Protein AF-X6NBM0-F1 (afdb_monomer_lite)

Organism: Reticulomyxa filosa (NCBI:txid46433)

Structure (mmCIF, N/CA/C/O backbone):
data_AF-X6NBM0-F1
#
_entry.id   AF-X6NBM0-F1
#
loop_
_atom_site.group_PDB
_atom_site.id
_atom_site.type_symbol
_atom_site.label_atom_id
_atom_site.label_alt_id
_atom_site.label_comp_id
_atom_site.label_asym_id
_atom_site.label_entity_id
_atom_site.label_seq_id
_atom_site.pdbx_PDB_ins_code
_atom_site.Cartn_x
_atom_site.Cartn_y
_atom_site.Cartn_z
_atom_site.occupancy
_atom_site.B_iso_or_equiv
_atom_site.auth_seq_id
_atom_site.auth_comp_id
_atom_site.auth_asym_id
_atom_site.auth_atom_id
_atom_site.pdbx_PDB_model_num
ATOM 1 N N . LYS A 1 1 ? -21.286 -36.339 4.564 1.00 45.31 1 LYS A N 1
ATOM 2 C CA . LYS A 1 1 ? -20.998 -34.880 4.618 1.00 45.31 1 LYS A CA 1
ATOM 3 C C . LYS A 1 1 ? -19.696 -34.603 3.858 1.00 45.31 1 LYS A C 1
ATOM 5 O O . LYS A 1 1 ? -18.630 -34.887 4.387 1.00 45.31 1 LYS A O 1
ATOM 10 N N . LYS A 1 2 ? -19.763 -34.155 2.595 1.00 36.75 2 LYS A N 1
ATOM 11 C CA . LYS A 1 2 ? -18.568 -33.847 1.784 1.00 36.75 2 LYS A CA 1
ATOM 12 C C . LYS A 1 2 ? -17.978 -32.512 2.259 1.00 36.75 2 LYS A C 1
ATOM 14 O O . LYS A 1 2 ? -18.639 -31.484 2.145 1.00 36.75 2 LYS A O 1
ATOM 19 N N . LYS A 1 3 ? -16.764 -32.530 2.820 1.00 41.12 3 LYS A N 1
ATOM 20 C CA . LYS A 1 3 ? -15.994 -31.312 3.112 1.00 41.12 3 LYS A CA 1
ATOM 21 C C . LYS A 1 3 ? -15.665 -30.640 1.774 1.00 41.12 3 LYS A C 1
ATOM 23 O O . LYS A 1 3 ? -14.939 -31.217 0.968 1.00 41.12 3 LYS A O 1
ATOM 28 N N . LYS A 1 4 ? -16.224 -29.451 1.521 1.00 40.88 4 LYS A N 1
ATOM 29 C CA . LYS A 1 4 ? -15.790 -28.569 0.428 1.00 40.88 4 LYS A CA 1
ATOM 30 C C . LYS A 1 4 ? -14.305 -28.275 0.666 1.00 40.88 4 LYS A C 1
ATOM 32 O O . LYS A 1 4 ? -13.969 -27.616 1.647 1.00 40.88 4 LYS A O 1
ATOM 37 N N . LYS A 1 5 ? -13.419 -28.803 -0.185 1.00 38.09 5 LYS A N 1
ATOM 38 C CA . LYS A 1 5 ? -12.029 -28.344 -0.250 1.00 38.09 5 LYS A CA 1
ATOM 39 C C . LYS A 1 5 ? -12.078 -26.883 -0.683 1.00 38.09 5 LYS A C 1
ATOM 41 O O . LYS A 1 5 ? -12.459 -26.591 -1.813 1.00 38.09 5 LYS A O 1
ATOM 46 N N . ILE A 1 6 ? -11.747 -25.976 0.226 1.00 40.72 6 ILE A N 1
ATOM 47 C CA . ILE A 1 6 ? -11.485 -24.581 -0.112 1.00 40.72 6 ILE A CA 1
ATOM 48 C C . ILE A 1 6 ? -10.091 -24.580 -0.746 1.00 40.72 6 ILE A C 1
ATOM 50 O O . ILE A 1 6 ? -9.097 -24.336 -0.074 1.00 40.72 6 ILE A O 1
ATOM 54 N N . ASN A 1 7 ? -10.006 -24.937 -2.029 1.00 39.53 7 ASN A N 1
ATOM 55 C CA . ASN A 1 7 ? -8.826 -24.645 -2.837 1.00 39.53 7 ASN A CA 1
ATOM 56 C C . ASN A 1 7 ? -8.853 -23.144 -3.142 1.00 39.53 7 ASN A C 1
ATOM 58 O O . ASN A 1 7 ? -9.226 -22.731 -4.233 1.00 39.53 7 ASN A O 1
ATOM 62 N N . ALA A 1 8 ? -8.518 -22.321 -2.155 1.00 42.38 8 ALA A N 1
ATOM 63 C CA . ALA A 1 8 ? -8.087 -20.965 -2.426 1.00 42.38 8 ALA A CA 1
ATOM 64 C C . ALA A 1 8 ? -6.562 -21.022 -2.514 1.00 42.38 8 ALA A C 1
ATOM 66 O O . ALA A 1 8 ? -5.877 -20.839 -1.509 1.00 42.38 8 ALA A O 1
ATOM 67 N N . CYS A 1 9 ? -6.028 -21.296 -3.709 1.00 38.09 9 CYS A N 1
ATOM 68 C CA . CYS A 1 9 ? -4.764 -20.667 -4.081 1.00 38.09 9 CYS A CA 1
ATOM 69 C C . CYS A 1 9 ? -5.052 -19.171 -3.985 1.00 38.09 9 CYS A C 1
ATOM 71 O O . CYS A 1 9 ? -5.661 -18.600 -4.884 1.00 38.09 9 CYS A O 1
ATOM 73 N N . ARG A 1 10 ? -4.780 -18.570 -2.824 1.00 55.09 10 ARG A N 1
ATOM 74 C CA . ARG A 1 10 ? -4.814 -17.120 -2.706 1.00 55.09 10 ARG A CA 1
ATOM 75 C C . ARG A 1 10 ? -3.681 -16.648 -3.597 1.00 55.09 10 ARG A C 1
ATOM 77 O O . ARG A 1 10 ? -2.526 -16.897 -3.268 1.00 55.09 10 ARG A O 1
ATOM 84 N N . GLU A 1 11 ? -4.035 -16.074 -4.739 1.00 67.12 11 GLU A N 1
ATOM 85 C CA . GLU A 1 11 ? -3.102 -15.277 -5.524 1.00 67.12 11 GLU A CA 1
ATOM 86 C C . GLU A 1 11 ? -2.418 -14.302 -4.566 1.00 67.12 11 GLU A C 1
ATOM 88 O O . GLU A 1 11 ? -3.067 -13.751 -3.664 1.00 67.12 11 GLU A O 1
ATOM 93 N N . ASP A 1 12 ? -1.097 -14.174 -4.691 1.00 77.19 12 ASP A N 1
ATOM 94 C CA . ASP A 1 12 ? -0.357 -13.236 -3.861 1.00 77.19 12 ASP A CA 1
ATOM 95 C C . ASP A 1 12 ? -0.950 -11.842 -4.098 1.00 77.19 12 ASP A C 1
ATOM 97 O O . ASP A 1 12 ? -1.120 -11.445 -5.248 1.00 77.19 12 ASP A O 1
ATOM 101 N N . PRO A 1 13 ? -1.344 -11.112 -3.046 1.00 85.69 13 PRO A N 1
ATOM 102 C CA . PRO A 1 13 ? -1.989 -9.823 -3.224 1.00 85.69 13 PRO A CA 1
ATOM 103 C C . PRO A 1 13 ? -0.987 -8.801 -3.776 1.00 85.69 13 PRO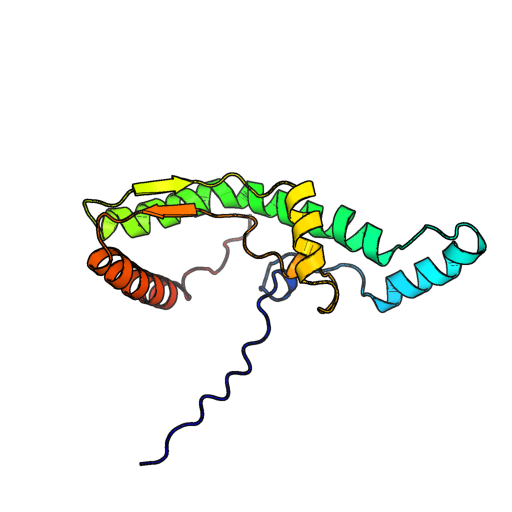 A C 1
ATOM 105 O O . PRO A 1 13 ? 0.111 -8.640 -3.238 1.00 85.69 13 PRO A O 1
ATOM 108 N N . ARG A 1 14 ? -1.389 -8.103 -4.843 1.00 91.06 14 ARG A N 1
ATOM 109 C CA . ARG A 1 14 ? -0.583 -7.105 -5.557 1.00 91.06 14 ARG A CA 1
ATOM 110 C C . ARG A 1 14 ? -1.418 -5.873 -5.887 1.00 91.06 14 ARG A C 1
ATOM 112 O O . ARG A 1 14 ? -2.637 -5.967 -5.999 1.00 91.06 14 ARG A O 1
ATOM 119 N N . GLN A 1 15 ? -0.773 -4.721 -6.028 1.00 89.19 15 GLN A N 1
ATOM 120 C CA . GLN A 1 15 ? -1.458 -3.462 -6.334 1.00 89.19 15 GLN A CA 1
ATOM 121 C C . GLN A 1 15 ? -1.916 -3.354 -7.797 1.00 89.19 15 GLN A C 1
ATOM 123 O O . GLN A 1 15 ? -2.963 -2.774 -8.071 1.00 89.19 15 GLN A O 1
ATOM 128 N N . ASP A 1 16 ? -1.150 -3.922 -8.727 1.00 91.12 16 ASP A N 1
ATOM 129 C CA . ASP A 1 16 ? -1.372 -3.871 -10.178 1.00 91.12 16 ASP A CA 1
ATOM 130 C C . ASP A 1 16 ? -2.506 -4.771 -10.679 1.00 91.12 16 ASP A C 1
ATOM 132 O O . ASP A 1 16 ? -2.976 -4.603 -11.804 1.00 91.12 16 ASP A O 1
ATOM 136 N N . THR A 1 17 ? -2.990 -5.689 -9.842 1.00 89.31 17 THR A N 1
ATOM 137 C CA . THR A 1 17 ? -4.147 -6.541 -10.151 1.00 89.31 17 THR A CA 1
ATOM 138 C C . THR A 1 17 ? -5.478 -5.921 -9.719 1.00 89.31 17 THR A C 1
ATOM 140 O O . THR A 1 17 ? -6.543 -6.450 -10.043 1.00 89.31 17 THR A O 1
ATOM 143 N N . ILE A 1 18 ? -5.449 -4.790 -9.004 1.00 84.56 18 ILE A N 1
ATOM 144 C CA . ILE A 1 18 ? -6.653 -4.092 -8.549 1.00 84.56 18 ILE A CA 1
ATOM 145 C C . ILE A 1 18 ? -7.246 -3.294 -9.724 1.00 84.56 18 ILE A C 1
ATOM 147 O O . ILE A 1 18 ? -6.524 -2.515 -10.350 1.00 84.56 18 ILE A O 1
ATOM 151 N N . PRO A 1 19 ? -8.554 -3.423 -10.030 1.00 81.75 19 PRO A N 1
ATOM 152 C CA . PRO A 1 19 ? -9.208 -2.582 -11.031 1.00 81.75 19 PRO A CA 1
ATOM 153 C C . PRO A 1 19 ? -9.051 -1.089 -10.706 1.00 81.75 19 PRO A C 1
ATOM 155 O O . PRO A 1 19 ? -9.381 -0.660 -9.603 1.00 81.75 19 PRO A O 1
ATOM 158 N N . GLY A 1 20 ? -8.536 -0.304 -11.658 1.00 76.69 20 GLY A N 1
ATOM 159 C CA . GLY A 1 20 ? -8.212 1.115 -11.445 1.00 76.69 20 GLY A CA 1
ATOM 160 C C . GLY A 1 20 ? -6.949 1.364 -10.605 1.00 76.69 20 GLY A C 1
ATOM 161 O O . GLY A 1 20 ? -6.658 2.508 -10.269 1.00 76.69 20 GLY A O 1
ATOM 162 N N . GLY A 1 21 ? -6.209 0.308 -10.255 1.00 82.44 21 GLY A N 1
ATOM 163 C CA . GLY A 1 21 ? -4.901 0.386 -9.615 1.00 82.44 21 GLY A CA 1
ATOM 164 C C . GLY A 1 21 ? -3.784 0.741 -10.598 1.00 82.44 21 GLY A C 1
ATOM 165 O O . GLY A 1 21 ? -3.988 0.859 -11.806 1.00 82.44 21 GLY A O 1
ATOM 166 N N . ILE A 1 22 ? -2.573 0.907 -10.068 1.00 89.88 22 ILE A N 1
ATOM 167 C CA . ILE A 1 22 ? -1.402 1.278 -10.868 1.00 89.88 22 ILE A CA 1
ATOM 168 C C . ILE A 1 22 ? -0.910 0.061 -11.627 1.00 89.88 22 ILE A C 1
ATOM 170 O O . ILE A 1 22 ? -0.440 -0.910 -11.031 1.00 89.88 22 ILE A O 1
ATOM 174 N N . GLN A 1 23 ? -0.977 0.146 -12.948 1.00 92.31 23 GLN A N 1
ATOM 175 C CA . GLN A 1 23 ? -0.529 -0.907 -13.844 1.00 92.31 23 GLN A CA 1
ATOM 176 C C . GLN A 1 23 ? 0.849 -0.583 -14.408 1.00 92.31 23 GLN A C 1
ATOM 178 O O . GLN A 1 23 ? 1.161 0.565 -14.727 1.00 92.31 23 GLN A O 1
ATOM 183 N N . SER A 1 24 ? 1.675 -1.619 -14.548 1.00 93.06 24 SER A N 1
ATOM 184 C CA . SER A 1 24 ? 2.955 -1.485 -15.233 1.00 93.06 24 SER A CA 1
ATOM 185 C C . SER A 1 24 ? 2.727 -1.165 -16.708 1.00 93.06 24 SER A C 1
ATOM 187 O O . SER A 1 24 ? 1.985 -1.861 -17.396 1.00 93.06 24 SER A O 1
ATOM 189 N N . THR A 1 25 ? 3.400 -0.131 -17.202 1.00 93.94 25 THR A N 1
ATOM 190 C CA . THR A 1 25 ? 3.395 0.254 -18.621 1.00 93.94 25 THR A CA 1
ATOM 191 C C . THR A 1 25 ? 4.235 -0.693 -19.471 1.00 93.94 25 THR A C 1
ATOM 193 O O . THR A 1 25 ? 3.935 -0.884 -20.644 1.00 93.94 25 THR A O 1
ATOM 196 N N . PHE A 1 26 ? 5.282 -1.283 -18.888 1.00 94.94 26 PHE A N 1
ATOM 197 C CA . PHE A 1 26 ? 6.175 -2.210 -19.579 1.00 94.94 26 PHE A CA 1
ATOM 198 C C . PHE A 1 26 ? 6.143 -3.582 -18.919 1.00 94.94 26 PHE A C 1
ATOM 200 O O . PHE A 1 26 ? 6.055 -3.709 -17.695 1.00 94.94 26 PHE A O 1
ATOM 207 N N . SER A 1 27 ? 6.261 -4.622 -19.732 1.00 95.06 27 SER A N 1
ATOM 208 C CA . SER A 1 27 ? 6.528 -5.969 -19.245 1.00 95.06 27 SER A CA 1
ATOM 209 C C . SER A 1 27 ? 8.004 -6.137 -18.876 1.00 95.06 27 SER A C 1
ATOM 211 O O . SER A 1 27 ? 8.890 -5.489 -19.441 1.00 95.06 27 SER A O 1
ATOM 213 N N . TYR A 1 28 ? 8.288 -7.094 -17.988 1.00 94.62 28 TYR A N 1
ATOM 214 C CA . TYR A 1 28 ? 9.662 -7.493 -17.668 1.00 94.62 28 TYR A CA 1
ATOM 215 C C . TYR A 1 28 ? 10.463 -7.827 -18.937 1.00 94.62 28 TYR A C 1
ATOM 217 O O . TYR A 1 28 ? 11.573 -7.347 -19.123 1.00 94.62 28 TYR A O 1
ATOM 225 N N . LYS A 1 29 ? 9.858 -8.576 -19.871 1.00 95.94 29 LYS A N 1
ATOM 226 C CA . LYS A 1 29 ? 10.502 -9.005 -21.121 1.00 95.94 29 LYS A CA 1
ATOM 227 C C . LYS A 1 29 ? 10.922 -7.834 -22.014 1.00 95.94 29 LYS A C 1
ATOM 229 O O . LYS A 1 29 ? 11.924 -7.947 -22.717 1.00 95.94 29 LYS A O 1
ATOM 234 N N . GLU A 1 30 ? 10.156 -6.747 -22.046 1.00 95.44 30 GLU A N 1
ATOM 235 C CA . GLU A 1 30 ? 10.510 -5.551 -22.821 1.00 95.44 30 GLU A CA 1
ATOM 236 C C . GLU A 1 30 ? 11.700 -4.825 -22.199 1.00 95.44 30 GLU A C 1
ATOM 238 O O . GLU A 1 30 ? 12.654 -4.500 -22.904 1.00 95.44 30 GLU A O 1
ATOM 243 N N . LEU A 1 31 ? 11.684 -4.654 -20.877 1.00 94.94 31 LEU A N 1
ATOM 244 C CA . LEU A 1 31 ? 12.769 -4.005 -20.150 1.00 94.94 31 LEU A CA 1
ATOM 245 C C . LEU A 1 31 ? 14.056 -4.839 -20.181 1.00 94.94 31 LEU A C 1
ATOM 247 O O . LEU A 1 31 ? 15.120 -4.278 -20.415 1.00 94.94 31 LEU A O 1
ATOM 251 N N . SER A 1 32 ? 13.979 -6.169 -20.075 1.00 93.38 32 SER A N 1
ATOM 252 C CA . SER A 1 32 ? 15.158 -7.041 -20.177 1.00 93.38 32 SER A CA 1
ATOM 253 C C . SER A 1 32 ? 15.831 -7.004 -21.541 1.00 93.38 32 SER A C 1
ATOM 255 O O . SER A 1 32 ? 17.054 -7.101 -21.626 1.00 93.38 32 SER A O 1
ATOM 257 N N . LYS A 1 33 ? 15.066 -6.820 -22.625 1.00 93.06 33 LYS A N 1
ATOM 258 C CA . LYS A 1 33 ? 15.663 -6.574 -23.947 1.00 93.06 33 LYS A CA 1
ATOM 259 C C . LYS A 1 33 ? 16.439 -5.261 -23.958 1.00 93.06 33 LYS A C 1
ATOM 261 O O . LYS A 1 33 ? 17.526 -5.216 -24.520 1.00 93.06 33 LYS A O 1
ATOM 266 N N . LEU A 1 34 ? 15.892 -4.216 -23.339 1.00 90.69 34 LEU A N 1
ATOM 267 C CA . LEU A 1 34 ? 16.536 -2.907 -23.246 1.00 90.69 34 LEU A CA 1
ATOM 268 C C . LEU A 1 34 ? 17.830 -3.004 -22.427 1.00 90.69 34 LEU A C 1
ATOM 270 O O . LEU A 1 34 ? 18.878 -2.583 -22.902 1.00 90.69 34 LEU A O 1
ATOM 274 N N . THR A 1 35 ? 17.785 -3.669 -21.271 1.00 91.31 35 THR A N 1
ATOM 275 C CA . THR A 1 35 ? 18.965 -3.985 -20.458 1.00 91.31 35 THR A CA 1
ATOM 276 C C . THR A 1 35 ? 20.035 -4.713 -21.269 1.00 91.31 35 THR A C 1
ATOM 278 O O . THR A 1 35 ? 21.175 -4.266 -21.294 1.00 91.31 35 THR A O 1
ATOM 281 N N . ALA A 1 36 ? 19.681 -5.779 -21.995 1.00 89.25 36 ALA A N 1
ATOM 282 C CA . ALA A 1 36 ? 20.640 -6.536 -22.803 1.00 89.25 36 ALA A CA 1
ATOM 283 C C . ALA A 1 36 ? 21.286 -5.700 -23.925 1.00 89.25 36 ALA A C 1
ATOM 285 O O . ALA A 1 36 ? 22.461 -5.886 -24.228 1.00 89.25 36 ALA A O 1
ATOM 286 N N . ILE A 1 37 ? 20.537 -4.771 -24.531 1.00 86.38 37 ILE A N 1
ATOM 287 C CA . ILE A 1 37 ? 21.065 -3.841 -25.542 1.00 86.38 37 ILE A CA 1
ATOM 288 C C . ILE A 1 37 ? 22.003 -2.814 -24.893 1.00 86.38 37 ILE A C 1
ATOM 290 O O . ILE A 1 37 ? 23.034 -2.482 -25.462 1.00 86.38 37 ILE A O 1
ATOM 294 N N . SER A 1 38 ? 21.669 -2.311 -23.704 1.00 81.88 38 SER A N 1
ATOM 295 C CA . SER A 1 38 ? 22.459 -1.296 -22.995 1.00 81.88 38 SER A CA 1
ATOM 296 C C . SER A 1 38 ? 23.713 -1.854 -22.314 1.00 81.88 38 SER A C 1
ATOM 298 O O . SER A 1 38 ? 24.710 -1.145 -22.199 1.00 81.88 38 SER A O 1
ATOM 300 N N . GLN A 1 39 ? 23.706 -3.125 -21.908 1.00 68.06 39 GLN A N 1
ATOM 301 C CA . GLN A 1 39 ? 24.855 -3.798 -21.291 1.00 68.06 39 GLN A CA 1
ATOM 302 C C . GLN A 1 39 ? 26.056 -3.959 -22.233 1.00 68.06 39 GLN A C 1
ATOM 304 O O . GLN A 1 39 ? 27.157 -4.232 -21.769 1.00 68.06 39 GLN A O 1
ATOM 309 N N . SER A 1 40 ? 25.899 -3.731 -23.542 1.00 59.31 40 SER A N 1
ATOM 310 C CA . SER A 1 40 ? 27.054 -3.613 -24.439 1.00 59.31 40 SER A CA 1
ATOM 311 C C . SER A 1 40 ? 27.855 -2.317 -24.234 1.00 59.31 40 SER A C 1
ATOM 313 O O . SER A 1 40 ? 28.905 -2.162 -24.853 1.00 59.31 40 SER A O 1
ATOM 315 N N . LEU A 1 41 ? 27.350 -1.376 -23.426 1.00 60.72 41 LEU A N 1
ATOM 316 C CA . LEU A 1 41 ? 27.939 -0.056 -23.177 1.00 60.72 41 LEU A CA 1
ATOM 317 C C . LEU A 1 41 ? 28.219 0.194 -21.684 1.00 60.72 41 LEU A C 1
ATOM 319 O O . LEU A 1 41 ? 29.279 0.728 -21.380 1.00 60.72 41 LEU A O 1
ATOM 323 N N . ASP A 1 42 ? 27.338 -0.246 -20.772 1.00 61.78 42 ASP A N 1
ATOM 324 C CA . ASP A 1 42 ? 27.492 -0.094 -19.313 1.00 61.78 42 ASP A CA 1
ATOM 325 C C . ASP A 1 42 ? 27.046 -1.362 -18.555 1.00 61.78 42 ASP A C 1
ATOM 327 O O . ASP A 1 42 ? 25.872 -1.738 -18.574 1.00 61.78 42 ASP A O 1
ATOM 331 N N . ASN A 1 43 ? 27.963 -2.006 -17.822 1.00 68.94 43 ASN A N 1
ATOM 332 C CA . ASN A 1 43 ? 27.700 -3.259 -17.087 1.00 68.94 43 ASN A CA 1
ATOM 333 C C . ASN A 1 43 ? 26.829 -3.097 -15.821 1.00 68.94 43 ASN A C 1
ATOM 335 O O . ASN A 1 43 ? 26.480 -4.094 -15.191 1.00 68.94 43 ASN A O 1
ATOM 339 N N . GLU A 1 44 ? 26.483 -1.870 -15.427 1.00 79.06 44 GLU A N 1
ATOM 340 C CA . GLU A 1 44 ? 25.730 -1.583 -14.193 1.00 79.06 44 GLU A CA 1
ATOM 341 C C . GLU A 1 44 ? 24.252 -1.238 -14.436 1.00 79.06 44 GLU A C 1
ATOM 343 O O . GLU A 1 44 ? 23.469 -1.124 -13.491 1.00 79.06 44 GLU A O 1
ATOM 348 N N . PHE A 1 45 ? 23.837 -1.076 -15.694 1.00 86.75 45 PHE A N 1
ATOM 349 C CA . PHE A 1 45 ? 22.469 -0.681 -16.012 1.00 86.75 45 PHE A CA 1
ATOM 350 C C . PHE A 1 45 ? 21.495 -1.872 -15.972 1.00 86.75 45 PHE A C 1
ATOM 352 O O . PHE A 1 45 ? 21.710 -2.896 -16.620 1.00 86.75 45 PHE A O 1
ATOM 359 N N . SER A 1 46 ? 20.376 -1.705 -15.255 1.00 89.88 46 SER A N 1
ATOM 360 C CA . SER A 1 46 ? 19.193 -2.577 -15.325 1.00 89.88 46 SER A CA 1
ATOM 361 C C . SER A 1 46 ? 17.938 -1.724 -15.495 1.00 89.88 46 SER A C 1
ATOM 363 O O . SER A 1 46 ? 17.510 -1.023 -14.571 1.00 89.88 46 SER A O 1
ATOM 365 N N . ALA A 1 47 ? 17.331 -1.803 -16.680 1.00 93.12 47 ALA A N 1
ATOM 366 C CA . ALA A 1 47 ? 16.080 -1.126 -16.997 1.00 93.12 47 ALA A CA 1
ATOM 367 C C . ALA A 1 47 ? 14.919 -1.638 -16.132 1.00 93.12 47 ALA A C 1
ATOM 369 O O . ALA A 1 47 ? 14.047 -0.858 -15.758 1.00 93.12 47 ALA A O 1
ATOM 370 N N . GLU A 1 48 ? 14.917 -2.928 -15.782 1.00 93.25 48 GLU A N 1
ATOM 371 C CA . GLU A 1 48 ? 13.896 -3.545 -14.933 1.00 93.25 48 GLU A CA 1
ATOM 372 C C . GLU A 1 48 ? 13.917 -2.936 -13.536 1.00 93.25 48 GLU A C 1
ATOM 374 O O . GLU A 1 48 ? 12.888 -2.466 -13.053 1.00 93.25 48 GLU A O 1
ATOM 379 N N . PHE A 1 49 ? 15.099 -2.889 -12.913 1.00 91.00 49 PHE A N 1
ATOM 380 C CA . PHE A 1 49 ? 15.271 -2.303 -11.589 1.00 91.00 49 PHE A CA 1
ATOM 381 C C . PHE A 1 49 ? 14.959 -0.806 -11.597 1.00 91.00 49 PHE A C 1
ATOM 383 O O . PHE A 1 49 ? 14.252 -0.311 -10.716 1.00 91.00 49 PHE A O 1
ATOM 390 N N . LEU A 1 50 ? 15.461 -0.084 -12.605 1.00 92.12 50 LEU A N 1
ATOM 391 C CA . LEU A 1 50 ? 15.217 1.346 -12.741 1.00 92.12 50 LEU A CA 1
ATOM 392 C C . LEU A 1 50 ? 13.716 1.631 -12.832 1.00 92.12 50 LEU A C 1
ATOM 394 O O . LEU A 1 50 ? 13.209 2.457 -12.077 1.00 92.12 50 LEU A O 1
ATOM 398 N N . TYR A 1 51 ? 13.001 0.933 -13.713 1.00 95.62 51 TYR A N 1
ATOM 399 C CA . TYR A 1 51 ? 11.571 1.143 -13.895 1.00 95.62 51 TYR A CA 1
ATOM 400 C C . TYR A 1 51 ? 10.764 0.766 -12.647 1.00 95.62 51 TYR A C 1
ATOM 402 O O . TYR A 1 51 ? 9.931 1.556 -12.200 1.00 95.62 51 TYR A O 1
ATOM 410 N N . ASP A 1 52 ? 11.024 -0.406 -12.059 1.00 94.56 52 ASP A N 1
ATOM 411 C CA . ASP A 1 52 ? 10.301 -0.908 -10.884 1.00 94.56 52 ASP A CA 1
ATOM 412 C C . ASP A 1 52 ? 10.388 0.095 -9.718 1.00 94.56 52 ASP A C 1
ATOM 414 O O . ASP A 1 52 ? 9.373 0.579 -9.216 1.00 94.56 52 ASP A O 1
ATOM 418 N N . TYR A 1 53 ? 11.604 0.515 -9.351 1.00 91.50 53 TYR A N 1
ATOM 419 C CA . TYR A 1 53 ? 11.812 1.349 -8.164 1.00 91.50 53 TYR A CA 1
ATOM 420 C C . TYR A 1 53 ? 11.724 2.858 -8.414 1.00 91.50 53 TYR A C 1
ATOM 422 O O . TYR A 1 53 ? 11.418 3.598 -7.480 1.00 91.50 53 TYR A O 1
ATOM 430 N N . ARG A 1 54 ? 11.994 3.357 -9.630 1.00 91.38 54 ARG A N 1
ATOM 431 C CA . ARG A 1 54 ? 11.925 4.805 -9.917 1.00 91.38 54 ARG A CA 1
ATOM 432 C C . ARG A 1 54 ? 10.625 5.230 -10.567 1.00 91.38 54 ARG A C 1
ATOM 434 O O . ARG A 1 54 ? 10.201 6.359 -10.331 1.00 91.38 54 ARG A O 1
ATOM 441 N N . THR A 1 55 ? 9.993 4.373 -11.360 1.00 94.25 55 THR A N 1
ATOM 442 C CA . THR A 1 55 ? 8.764 4.728 -12.072 1.00 94.25 55 THR A CA 1
ATOM 443 C C . THR A 1 55 ? 7.551 4.150 -11.366 1.00 94.25 55 THR A C 1
ATOM 445 O O . THR A 1 55 ? 6.751 4.917 -10.829 1.00 94.25 55 THR A O 1
ATOM 448 N N . TYR A 1 56 ? 7.436 2.822 -11.304 1.00 95.44 56 TYR A N 1
ATOM 449 C CA . TYR A 1 56 ? 6.253 2.169 -10.746 1.00 95.44 56 TYR A CA 1
ATOM 450 C C . TYR A 1 56 ? 6.077 2.505 -9.258 1.00 95.44 56 TYR A C 1
ATOM 452 O O . TYR A 1 56 ? 5.041 3.033 -8.850 1.00 95.44 56 TYR A O 1
ATOM 460 N N . LEU A 1 57 ? 7.114 2.295 -8.442 1.00 94.94 57 LEU A N 1
ATOM 461 C CA . LEU A 1 57 ? 7.037 2.558 -7.005 1.00 94.94 57 LEU A CA 1
ATOM 462 C C . LEU A 1 57 ? 6.776 4.041 -6.682 1.00 94.94 57 LEU A C 1
ATOM 464 O O . LEU A 1 57 ? 6.052 4.345 -5.734 1.00 94.94 57 LEU A O 1
ATOM 468 N N . SER A 1 58 ? 7.301 4.974 -7.482 1.00 95.25 58 SER A N 1
ATOM 469 C CA . SER A 1 58 ? 7.015 6.408 -7.319 1.00 95.25 58 SER A CA 1
ATOM 470 C C . SER A 1 58 ? 5.538 6.724 -7.536 1.00 95.25 58 SER A C 1
ATOM 472 O O . SER A 1 58 ? 4.951 7.467 -6.750 1.00 95.25 58 SER A O 1
ATOM 474 N N . GLN A 1 59 ? 4.914 6.128 -8.557 1.00 95.06 59 GLN A N 1
ATOM 475 C CA . GLN A 1 59 ? 3.474 6.268 -8.793 1.00 95.06 59 GLN A CA 1
ATOM 476 C C . GLN A 1 59 ? 2.664 5.673 -7.632 1.00 95.06 59 GLN A C 1
ATOM 478 O O . GLN A 1 59 ? 1.682 6.275 -7.187 1.00 95.06 59 GLN A O 1
ATOM 483 N N . ALA A 1 60 ? 3.102 4.528 -7.098 1.00 94.38 60 ALA A N 1
ATOM 484 C CA . ALA A 1 60 ? 2.469 3.869 -5.957 1.00 94.38 60 ALA A CA 1
ATOM 485 C C . ALA A 1 60 ? 2.520 4.717 -4.688 1.00 94.38 60 ALA A C 1
ATOM 487 O O . ALA A 1 60 ? 1.507 4.883 -4.006 1.00 94.38 60 ALA A O 1
ATOM 488 N N . ILE A 1 61 ? 3.667 5.326 -4.401 1.00 95.56 61 ILE A N 1
ATOM 489 C CA . ILE A 1 61 ? 3.831 6.230 -3.260 1.00 95.56 61 ILE A CA 1
ATOM 490 C C . ILE A 1 61 ? 3.004 7.506 -3.441 1.00 95.56 61 ILE A C 1
ATOM 492 O O . ILE A 1 61 ? 2.345 7.939 -2.496 1.00 95.56 61 ILE A O 1
ATOM 496 N N . LEU A 1 62 ? 2.979 8.092 -4.641 1.00 95.25 62 LEU A N 1
ATOM 497 C CA . LEU A 1 62 ? 2.162 9.275 -4.913 1.00 95.25 62 LEU A CA 1
ATOM 498 C C . LEU A 1 62 ? 0.670 8.982 -4.689 1.00 95.25 62 LEU A C 1
ATOM 500 O O . LEU A 1 62 ? -0.021 9.731 -3.999 1.00 95.25 62 LEU A O 1
ATOM 504 N N . THR A 1 63 ? 0.195 7.845 -5.194 1.00 93.81 63 THR A N 1
ATOM 505 C CA . THR A 1 63 ? -1.184 7.384 -4.979 1.00 93.81 63 THR A CA 1
ATOM 506 C C . THR A 1 63 ? -1.459 7.133 -3.498 1.00 93.81 63 THR A C 1
ATOM 508 O O . THR A 1 63 ? -2.497 7.540 -2.980 1.00 93.81 63 THR A O 1
ATOM 511 N N . ALA A 1 64 ? -0.505 6.545 -2.772 1.00 95.06 64 ALA A N 1
ATOM 512 C CA . ALA A 1 64 ? -0.608 6.373 -1.329 1.00 95.06 64 ALA A CA 1
ATOM 513 C C . ALA A 1 64 ? -0.751 7.715 -0.592 1.00 95.06 64 ALA A C 1
ATOM 515 O O . ALA A 1 64 ? -1.550 7.800 0.336 1.00 95.06 64 ALA A O 1
ATOM 516 N N . HIS A 1 65 ? -0.049 8.774 -1.011 1.00 96.44 65 HIS A N 1
ATOM 517 C CA . HIS A 1 65 ? -0.226 10.114 -0.443 1.00 96.44 65 HIS A CA 1
ATOM 518 C C . HIS A 1 65 ? -1.627 10.681 -0.685 1.00 96.44 65 HIS A C 1
ATOM 520 O O . HIS A 1 65 ? -2.219 11.210 0.257 1.00 96.44 65 HIS A O 1
ATOM 526 N N . PHE A 1 66 ? -2.178 10.521 -1.891 1.00 94.31 66 PHE A N 1
ATOM 527 C CA . PHE A 1 66 ? -3.552 10.937 -2.191 1.00 94.31 66 PHE A CA 1
ATOM 528 C C . PHE A 1 66 ? -4.589 10.187 -1.347 1.00 94.31 66 PHE A C 1
ATOM 530 O O . PHE A 1 66 ? -5.543 10.785 -0.856 1.00 94.31 66 PHE A O 1
ATOM 537 N N . LEU A 1 67 ? -4.388 8.884 -1.140 1.00 92.44 67 LEU A N 1
ATOM 538 C CA . LEU A 1 67 ? -5.328 8.034 -0.407 1.00 92.44 67 LEU A CA 1
ATOM 539 C C . LEU A 1 67 ? -5.161 8.094 1.115 1.00 92.44 67 LEU A C 1
ATOM 541 O O . LEU A 1 67 ? -6.077 7.695 1.836 1.00 92.44 67 LEU A O 1
ATOM 545 N N . ASN A 1 68 ? -4.015 8.568 1.618 1.00 95.62 68 ASN A N 1
ATOM 546 C CA . ASN A 1 68 ? -3.657 8.438 3.029 1.00 95.62 68 ASN A CA 1
ATOM 547 C C . ASN A 1 68 ? -4.723 9.044 3.945 1.00 95.62 68 ASN A C 1
ATOM 549 O O . ASN A 1 68 ? -5.229 8.347 4.814 1.00 95.62 68 ASN A O 1
ATOM 553 N N . GLN A 1 69 ? -5.109 10.306 3.737 1.00 95.69 69 GLN A N 1
ATOM 554 C CA . GLN A 1 69 ? -6.046 10.981 4.641 1.00 95.69 69 GLN A CA 1
ATOM 555 C C . GLN A 1 69 ? -7.403 10.270 4.708 1.00 95.69 69 GLN A C 1
ATOM 557 O O . GLN A 1 69 ? -7.911 10.020 5.802 1.00 95.69 69 GLN A O 1
ATOM 562 N N . THR A 1 70 ? -7.966 9.914 3.552 1.00 94.94 70 THR A N 1
ATOM 563 C CA . THR A 1 70 ? -9.244 9.195 3.466 1.00 94.94 70 THR A CA 1
ATOM 564 C C . THR A 1 70 ? -9.155 7.850 4.174 1.00 94.94 70 THR A C 1
ATOM 566 O O . THR A 1 70 ? -9.981 7.560 5.031 1.00 94.94 70 THR A O 1
ATOM 569 N N . PHE A 1 71 ? -8.094 7.080 3.919 1.00 94.56 71 PHE A N 1
ATOM 570 C CA . PHE A 1 71 ? -7.865 5.809 4.599 1.00 94.56 71 PHE A CA 1
ATOM 571 C C . PHE A 1 71 ? -7.787 5.965 6.126 1.00 94.56 71 PHE A C 1
ATOM 573 O O . PHE A 1 71 ? -8.430 5.205 6.849 1.00 94.56 71 PHE A O 1
ATOM 580 N N . GLN A 1 72 ? -7.022 6.941 6.634 1.00 96.31 72 GLN A N 1
ATOM 581 C CA . GLN A 1 72 ? -6.889 7.146 8.082 1.00 96.31 72 GLN A CA 1
ATOM 582 C C . GLN A 1 72 ? -8.235 7.512 8.721 1.00 96.31 72 GLN A C 1
ATOM 584 O O . GLN A 1 72 ? -8.572 6.997 9.790 1.00 96.31 72 GLN A O 1
ATOM 589 N N . ASN A 1 73 ? -9.016 8.368 8.055 1.00 95.50 73 ASN A N 1
ATOM 590 C CA . ASN A 1 73 ? -10.348 8.755 8.508 1.00 95.50 73 ASN A CA 1
ATOM 591 C C . ASN A 1 73 ? -11.298 7.552 8.524 1.00 95.50 73 ASN A C 1
ATOM 593 O O . ASN A 1 73 ? -11.972 7.328 9.527 1.00 95.50 73 ASN A O 1
ATOM 597 N N . ASP A 1 74 ? -11.318 6.751 7.458 1.00 94.25 74 ASP A N 1
ATOM 598 C CA . ASP A 1 74 ? -12.197 5.586 7.335 1.00 94.25 74 ASP A CA 1
ATOM 599 C C . ASP A 1 74 ? -11.894 4.532 8.403 1.00 94.25 74 ASP A C 1
ATOM 601 O O . ASP A 1 74 ? -12.808 4.043 9.070 1.00 94.25 74 ASP A O 1
ATOM 605 N N . VAL A 1 75 ? -10.611 4.225 8.625 1.00 94.69 75 VAL A N 1
ATOM 606 C CA . VAL A 1 75 ? -10.181 3.302 9.684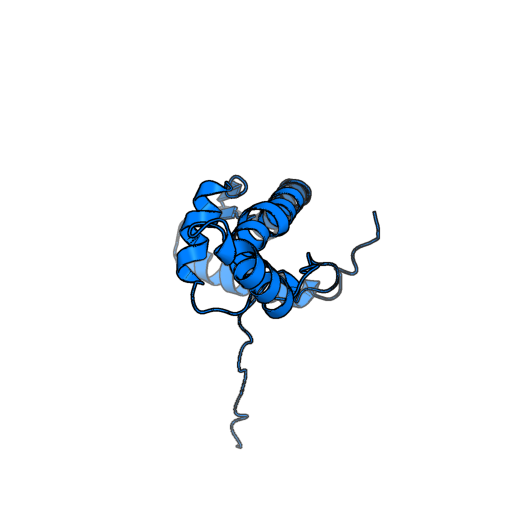 1.00 94.69 75 VAL A CA 1
ATOM 607 C C . VAL A 1 75 ? -10.588 3.839 11.054 1.00 94.69 75 VAL A C 1
ATOM 609 O O . VAL A 1 75 ? -11.217 3.122 11.833 1.00 94.69 75 VAL A O 1
ATOM 612 N N . SER A 1 76 ? -10.278 5.105 11.344 1.00 95.62 76 SER A N 1
ATOM 613 C CA . SER A 1 76 ? -10.619 5.724 12.625 1.00 95.62 76 SER A CA 1
ATOM 614 C C . SER A 1 76 ? -12.129 5.698 12.881 1.00 95.62 76 SER A C 1
ATOM 616 O O . SER A 1 76 ? -12.566 5.267 13.948 1.00 95.62 76 SER A O 1
ATOM 618 N N . ASN A 1 77 ? -12.937 6.082 11.893 1.00 94.62 77 ASN A N 1
ATOM 619 C CA . ASN A 1 77 ? -14.395 6.097 11.998 1.00 94.62 77 ASN A CA 1
ATOM 620 C C . ASN A 1 77 ? -14.966 4.687 12.198 1.00 94.62 77 ASN A C 1
ATOM 622 O O . ASN A 1 77 ? -15.851 4.483 13.034 1.00 94.62 77 ASN A O 1
ATOM 626 N N . ALA A 1 78 ? -14.445 3.694 11.470 1.00 94.19 78 ALA A N 1
ATOM 627 C CA . ALA A 1 78 ? -14.886 2.311 11.598 1.00 94.19 78 ALA A CA 1
ATOM 628 C C . ALA A 1 78 ? -14.661 1.768 13.017 1.00 94.19 78 ALA A C 1
ATOM 630 O O . ALA A 1 78 ? -15.566 1.162 13.585 1.00 94.19 78 ALA A O 1
ATOM 631 N N . PHE A 1 79 ? -13.496 2.013 13.624 1.00 96.06 79 PHE A N 1
ATOM 632 C CA . PHE A 1 79 ? -13.208 1.487 14.960 1.00 96.06 79 PHE A CA 1
ATOM 633 C C . PHE A 1 79 ? -13.837 2.311 16.090 1.00 96.06 79 PHE A C 1
ATOM 635 O O . PHE A 1 79 ? -14.396 1.715 17.006 1.00 96.06 79 PHE A O 1
ATOM 642 N N . HIS A 1 80 ? -13.839 3.646 16.026 1.00 95.50 80 HIS A N 1
ATOM 643 C CA . HIS A 1 80 ? -14.475 4.466 17.070 1.00 95.50 80 HIS A CA 1
ATOM 644 C C . HIS A 1 80 ? -16.006 4.334 17.092 1.00 95.50 80 HIS A C 1
ATOM 646 O O . HIS A 1 80 ? -16.620 4.522 18.138 1.00 95.50 80 HIS A O 1
ATOM 652 N N . SER A 1 81 ? -16.639 3.975 15.968 1.00 93.25 81 SER A N 1
ATOM 653 C CA . SER A 1 81 ? -18.084 3.695 15.944 1.00 93.25 81 SER A CA 1
ATOM 654 C C . SER A 1 81 ? -18.462 2.361 16.600 1.00 93.25 81 SER A C 1
ATOM 656 O O . SER A 1 81 ? -19.609 2.188 17.006 1.00 93.25 81 SER A O 1
ATOM 658 N N . ALA A 1 82 ? -17.515 1.425 16.723 1.00 94.31 82 ALA A N 1
ATOM 659 C CA . ALA A 1 82 ? -17.756 0.081 17.246 1.00 94.31 82 ALA A CA 1
ATOM 660 C C . ALA A 1 82 ? -17.138 -0.172 18.634 1.00 94.31 82 ALA A C 1
ATOM 662 O O . ALA A 1 82 ? -17.574 -1.087 19.333 1.00 94.31 82 ALA A O 1
ATOM 663 N N . PHE A 1 83 ? -16.143 0.619 19.048 1.00 95.25 83 PHE A N 1
ATOM 664 C CA . PHE A 1 83 ? -15.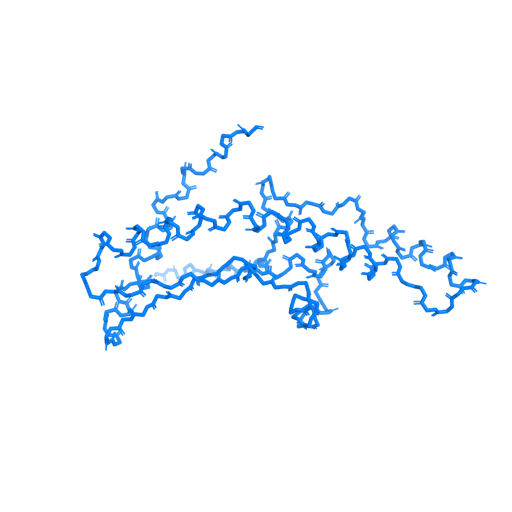381 0.420 20.283 1.00 95.25 83 PHE A CA 1
ATOM 665 C C . PHE A 1 83 ? -15.161 1.749 21.018 1.00 95.25 83 PHE A C 1
ATOM 667 O O . PHE A 1 83 ? -14.800 2.750 20.408 1.00 95.25 83 PHE A O 1
ATOM 674 N N . THR A 1 84 ? -15.334 1.757 22.343 1.00 89.62 84 THR A N 1
ATOM 675 C CA . THR A 1 84 ? -15.238 2.973 23.175 1.00 89.62 84 THR A CA 1
ATOM 676 C C . THR A 1 84 ? -13.830 3.268 23.699 1.00 89.62 84 THR A C 1
ATOM 678 O O . THR A 1 84 ? -13.472 4.430 23.849 1.00 89.62 84 THR A O 1
ATOM 681 N N . ASN A 1 85 ? -13.010 2.241 23.943 1.00 91.00 85 ASN A N 1
ATOM 682 C CA . ASN A 1 85 ? -11.656 2.365 24.507 1.00 91.00 85 ASN A CA 1
ATOM 683 C C . ASN A 1 85 ? -10.576 1.954 23.493 1.00 91.00 85 ASN A C 1
ATOM 685 O O . ASN A 1 85 ? -9.680 1.165 23.803 1.00 91.00 85 ASN A O 1
ATOM 689 N N . VAL A 1 86 ? -10.698 2.443 22.260 1.00 95.38 86 VAL A N 1
ATOM 690 C CA . VAL A 1 86 ? -9.767 2.157 21.164 1.00 95.38 86 VAL A CA 1
ATOM 691 C C . VAL A 1 86 ? -8.914 3.383 20.859 1.00 95.38 86 VAL A C 1
ATOM 693 O O . VAL A 1 86 ? -9.398 4.508 20.899 1.00 95.38 86 VAL A O 1
ATOM 696 N N . SER A 1 87 ? -7.636 3.171 20.548 1.00 96.31 87 SER A N 1
ATOM 697 C CA . SER A 1 87 ? -6.755 4.228 20.050 1.00 96.31 87 SER A CA 1
ATOM 698 C C . SER A 1 87 ? -6.361 3.919 18.613 1.00 96.31 87 SER A C 1
ATOM 700 O O . SER A 1 87 ? -5.776 2.870 18.344 1.00 96.31 87 SER A O 1
ATOM 702 N N . CYS A 1 88 ? -6.689 4.824 17.692 1.00 96.94 88 CYS A N 1
ATOM 703 C CA . CYS A 1 88 ? -6.257 4.741 16.300 1.00 96.94 88 CYS A CA 1
ATOM 704 C C . CYS A 1 88 ? -5.106 5.721 16.066 1.00 96.94 88 CYS A C 1
ATOM 706 O O . CYS A 1 88 ? -5.247 6.918 16.307 1.00 96.94 88 CYS A O 1
ATOM 708 N N . GLN A 1 89 ? -3.981 5.221 15.565 1.00 97.12 89 GLN A N 1
ATOM 709 C CA . GLN A 1 89 ? -2.818 6.025 15.216 1.00 97.12 89 GLN A CA 1
ATOM 710 C C . GLN A 1 89 ? -2.529 5.903 13.722 1.00 97.12 89 GLN A C 1
ATOM 712 O O . GLN A 1 89 ? -2.259 4.812 13.211 1.00 97.12 89 GLN A O 1
ATOM 717 N N . ALA A 1 90 ? -2.527 7.043 13.034 1.00 96.12 90 ALA A N 1
ATOM 718 C CA . ALA A 1 90 ? -2.114 7.114 11.643 1.00 96.12 90 ALA A CA 1
ATOM 719 C C . ALA A 1 90 ? -0.610 6.847 11.506 1.00 96.12 90 ALA A C 1
ATOM 721 O O . ALA A 1 90 ? 0.214 7.454 12.194 1.00 96.12 90 ALA A O 1
ATOM 722 N N . GLY A 1 91 ? -0.245 5.944 10.598 1.00 94.94 91 GLY A N 1
ATOM 723 C CA . GLY A 1 91 ? 1.137 5.777 10.173 1.00 94.94 91 GLY A CA 1
ATOM 724 C C . GLY A 1 91 ? 1.449 6.714 9.005 1.00 94.94 91 GLY A C 1
ATOM 725 O O . GLY A 1 91 ? 0.608 6.866 8.118 1.00 94.94 91 GLY A O 1
ATOM 726 N N . PRO A 1 92 ? 2.652 7.314 8.940 1.00 95.88 92 PRO A N 1
ATOM 727 C CA . PRO A 1 92 ? 3.057 8.037 7.743 1.00 95.88 92 PRO A CA 1
ATOM 728 C C . PRO A 1 92 ? 3.145 7.070 6.557 1.00 95.88 92 PRO A C 1
ATOM 730 O O . PRO A 1 92 ? 3.480 5.885 6.738 1.00 95.88 92 PRO A O 1
ATOM 733 N N . VAL A 1 93 ? 2.891 7.601 5.355 1.00 97.44 93 VAL A N 1
ATOM 734 C CA . VAL A 1 93 ? 3.126 6.882 4.097 1.00 97.44 93 VAL A CA 1
ATOM 735 C C . VAL A 1 93 ? 4.562 6.369 4.093 1.00 97.44 93 VAL A C 1
ATOM 737 O O . VAL A 1 93 ? 5.494 7.071 4.499 1.00 97.44 93 VAL A O 1
ATOM 740 N N . LYS A 1 94 ? 4.744 5.103 3.713 1.00 95.50 94 LYS A N 1
ATOM 741 C CA . LYS A 1 94 ? 6.074 4.491 3.700 1.00 95.50 94 LYS A CA 1
ATOM 742 C C . LYS A 1 94 ? 6.977 5.231 2.704 1.00 95.50 94 LYS A C 1
ATOM 744 O O . LYS A 1 94 ? 6.595 5.432 1.557 1.00 95.50 94 LYS A O 1
ATOM 749 N N . THR A 1 95 ? 8.174 5.609 3.154 1.00 94.75 95 THR A N 1
ATOM 750 C CA . THR A 1 95 ? 9.150 6.309 2.310 1.00 94.75 95 THR A CA 1
ATOM 751 C C . THR A 1 95 ? 9.697 5.400 1.214 1.00 94.75 95 THR A C 1
ATOM 753 O O . THR A 1 95 ? 9.714 4.174 1.363 1.00 94.75 95 THR A O 1
ATOM 756 N N . MET A 1 96 ? 10.200 6.012 0.142 1.00 93.00 96 MET A N 1
ATOM 757 C CA . MET A 1 96 ? 10.813 5.319 -0.991 1.00 93.00 96 MET A CA 1
ATOM 758 C C . MET A 1 96 ? 11.919 4.356 -0.549 1.00 93.00 96 MET A C 1
ATOM 760 O O . MET A 1 96 ? 11.935 3.201 -0.960 1.00 93.00 96 MET A O 1
ATOM 764 N N . GLU A 1 97 ? 12.800 4.790 0.349 1.00 92.56 97 GLU A N 1
ATOM 765 C CA . GLU A 1 97 ? 13.934 4.000 0.840 1.00 92.56 97 GLU A CA 1
ATOM 766 C C . GLU A 1 97 ? 13.449 2.761 1.596 1.00 92.56 97 GLU A C 1
ATOM 768 O O . GLU A 1 97 ? 13.943 1.654 1.389 1.00 92.56 97 GLU A O 1
ATOM 773 N N . ARG A 1 98 ? 12.425 2.919 2.444 1.00 94.06 98 ARG A N 1
ATOM 774 C CA . ARG A 1 98 ? 11.830 1.793 3.171 1.00 94.06 98 ARG A CA 1
ATOM 775 C C . ARG A 1 98 ? 11.088 0.837 2.246 1.00 94.06 98 ARG A C 1
ATOM 777 O O . ARG A 1 98 ? 11.074 -0.362 2.519 1.00 94.06 98 ARG A O 1
ATOM 784 N N . CYS A 1 99 ? 10.460 1.348 1.191 1.00 93.56 99 CYS A N 1
ATOM 785 C CA . CYS A 1 99 ? 9.855 0.524 0.152 1.00 93.56 99 CYS A CA 1
ATOM 786 C C . CYS A 1 99 ? 10.919 -0.246 -0.633 1.00 93.56 99 CYS A C 1
ATOM 788 O O . CYS A 1 99 ? 10.745 -1.439 -0.840 1.00 93.56 99 CYS A O 1
ATOM 790 N N . ALA A 1 100 ? 12.037 0.387 -0.990 1.00 87.94 100 ALA A N 1
ATOM 791 C CA . ALA A 1 100 ? 13.147 -0.264 -1.678 1.00 87.94 100 ALA A CA 1
ATOM 792 C C . ALA A 1 100 ? 13.749 -1.404 -0.843 1.00 87.94 100 ALA A C 1
ATOM 794 O O . ALA A 1 100 ? 13.901 -2.517 -1.339 1.00 87.94 100 ALA A O 1
ATOM 795 N N . ILE A 1 101 ? 13.989 -1.165 0.454 1.00 90.81 101 ILE A N 1
ATOM 796 C CA . ILE A 1 101 ? 14.445 -2.206 1.390 1.00 90.81 101 ILE A CA 1
ATOM 797 C C . ILE A 1 101 ? 13.433 -3.354 1.454 1.00 90.81 101 ILE A C 1
ATOM 799 O O . ILE A 1 101 ? 13.810 -4.518 1.380 1.00 90.81 101 ILE A O 1
ATOM 803 N N . LYS A 1 102 ? 12.139 -3.035 1.554 1.00 89.00 102 LYS A N 1
ATOM 804 C CA . LYS A 1 102 ? 11.081 -4.048 1.594 1.00 89.00 102 LYS A CA 1
ATOM 805 C C . LYS A 1 102 ? 10.921 -4.798 0.265 1.00 89.00 102 LYS A C 1
ATOM 807 O O . LYS A 1 102 ? 10.538 -5.960 0.266 1.00 89.00 102 LYS A O 1
ATOM 812 N N . GLY A 1 103 ? 11.240 -4.166 -0.862 1.00 87.25 103 GLY A N 1
ATOM 813 C CA . GLY A 1 103 ? 11.223 -4.783 -2.187 1.00 87.25 103 GLY A CA 1
ATOM 814 C C . GLY A 1 103 ? 12.115 -6.024 -2.278 1.00 87.25 103 GLY A C 1
ATOM 815 O O . GLY A 1 103 ? 11.769 -6.975 -2.976 1.00 87.25 103 GLY A O 1
ATOM 816 N N . PHE A 1 104 ? 13.198 -6.084 -1.493 1.00 86.19 104 PHE A N 1
ATOM 817 C CA . PHE A 1 104 ? 14.051 -7.274 -1.414 1.00 86.19 104 PHE A CA 1
ATOM 818 C C . PHE A 1 104 ? 13.319 -8.524 -0.914 1.00 86.19 104 PHE A C 1
ATOM 820 O O . PHE A 1 104 ? 13.634 -9.620 -1.387 1.00 86.19 104 PHE A O 1
ATOM 827 N N . ASP A 1 105 ? 12.316 -8.381 -0.039 1.00 89.06 105 ASP A N 1
ATOM 828 C CA . ASP A 1 105 ? 11.488 -9.502 0.436 1.00 89.06 105 ASP A CA 1
ATOM 829 C C . ASP A 1 105 ? 10.714 -10.164 -0.719 1.00 89.06 105 ASP A C 1
ATOM 831 O O . ASP A 1 105 ? 10.307 -11.325 -0.635 1.00 89.06 105 ASP A O 1
ATOM 835 N N . TYR A 1 106 ? 10.544 -9.436 -1.825 1.00 90.12 106 TYR A N 1
ATOM 836 C CA . TYR A 1 106 ? 9.785 -9.850 -2.996 1.00 90.12 106 TYR A CA 1
ATOM 837 C C . TYR A 1 106 ? 10.661 -10.133 -4.223 1.00 90.12 106 TYR A C 1
ATOM 839 O O . TYR A 1 106 ? 10.121 -10.403 -5.285 1.00 90.12 106 TYR A O 1
ATOM 847 N N . ARG A 1 107 ? 11.996 -10.161 -4.109 1.00 86.00 107 ARG A N 1
ATOM 848 C CA . ARG A 1 107 ? 12.925 -10.306 -5.257 1.00 86.00 107 ARG A CA 1
ATOM 849 C C . ARG A 1 107 ? 12.692 -11.517 -6.178 1.00 86.00 107 ARG A C 1
ATOM 851 O O . ARG A 1 107 ? 13.148 -11.515 -7.311 1.00 86.00 107 ARG A O 1
ATOM 858 N N . ASN A 1 108 ? 12.023 -12.557 -5.677 1.00 88.38 108 ASN A N 1
ATOM 859 C CA . ASN A 1 108 ? 11.689 -13.779 -6.421 1.00 88.38 108 ASN A CA 1
ATOM 860 C C . ASN A 1 108 ? 10.206 -13.833 -6.825 1.00 88.38 108 ASN A C 1
ATOM 862 O O . ASN A 1 108 ? 9.680 -14.903 -7.134 1.00 88.38 108 ASN A O 1
ATOM 866 N N . ARG A 1 109 ? 9.499 -12.709 -6.715 1.00 90.94 109 ARG A N 1
ATOM 867 C CA . ARG A 1 109 ? 8.097 -12.572 -7.093 1.00 90.94 109 ARG A CA 1
ATOM 868 C C . ARG A 1 109 ? 7.987 -12.006 -8.498 1.00 90.94 109 ARG A C 1
ATOM 870 O O . ARG A 1 109 ? 8.972 -11.643 -9.134 1.00 90.94 109 ARG A O 1
ATOM 877 N N . GLU A 1 110 ? 6.763 -12.002 -8.991 1.00 93.06 110 GLU A N 1
ATOM 878 C CA . GLU A 1 110 ? 6.461 -11.522 -10.326 1.00 93.06 110 GLU A CA 1
ATOM 879 C C . GLU A 1 110 ? 6.713 -10.007 -10.435 1.00 93.06 110 GLU A C 1
ATOM 881 O O . GLU A 1 110 ? 6.572 -9.248 -9.479 1.00 93.06 110 GLU A O 1
ATOM 886 N N . PHE A 1 111 ? 7.121 -9.562 -11.617 1.00 93.88 111 PHE A N 1
ATOM 887 C CA . PHE A 1 111 ? 7.347 -8.150 -11.899 1.00 93.88 111 PHE A CA 1
ATOM 888 C C . PHE A 1 111 ? 6.013 -7.384 -12.060 1.00 93.88 111 PHE A C 1
ATOM 890 O O . PHE A 1 111 ? 5.040 -7.976 -12.535 1.00 93.88 111 PHE A O 1
ATOM 897 N N . PRO A 1 112 ? 5.940 -6.079 -11.736 1.00 94.69 112 PRO A N 1
ATOM 898 C CA . PRO A 1 112 ? 6.900 -5.318 -10.938 1.00 94.69 112 PRO A CA 1
ATOM 899 C C . PRO A 1 112 ? 6.935 -5.802 -9.487 1.00 94.69 112 PRO A C 1
ATOM 901 O O . PRO A 1 112 ? 5.911 -6.022 -8.839 1.00 94.69 112 PRO A O 1
ATOM 904 N N . THR A 1 113 ? 8.144 -5.939 -8.955 1.00 93.81 113 THR A N 1
ATOM 905 C CA . THR A 1 113 ? 8.387 -6.459 -7.608 1.00 93.81 113 THR A CA 1
ATOM 906 C C . THR A 1 113 ? 7.712 -5.576 -6.568 1.00 93.81 113 THR A C 1
ATOM 908 O O . THR A 1 113 ? 7.069 -6.067 -5.637 1.00 93.81 113 THR A O 1
ATOM 911 N N . SER A 1 114 ? 7.799 -4.258 -6.755 1.00 94.31 114 SER A N 1
ATOM 912 C CA . SER A 1 114 ? 7.244 -3.278 -5.826 1.00 94.31 114 SER A CA 1
ATOM 913 C C . SER A 1 114 ? 5.710 -3.279 -5.751 1.00 94.31 114 SER A C 1
ATOM 915 O O . SER A 1 114 ? 5.171 -2.842 -4.732 1.00 94.31 114 SER A O 1
ATOM 917 N N . ALA A 1 115 ? 4.993 -3.867 -6.720 1.00 94.62 115 ALA A N 1
ATOM 918 C CA . ALA A 1 115 ? 3.538 -4.055 -6.635 1.00 94.62 115 ALA A CA 1
ATOM 919 C C . ALA A 1 115 ? 3.104 -4.952 -5.465 1.00 94.62 115 ALA A C 1
ATOM 921 O O . ALA A 1 115 ? 1.947 -4.909 -5.050 1.00 94.62 115 ALA A O 1
ATOM 922 N N . HIS A 1 116 ? 4.017 -5.743 -4.899 1.00 94.25 116 HIS A N 1
ATOM 923 C CA . HIS A 1 116 ? 3.754 -6.589 -3.735 1.00 94.25 116 HIS A CA 1
ATOM 924 C C . HIS A 1 116 ? 3.820 -5.825 -2.399 1.00 94.25 116 HIS A C 1
ATOM 926 O O . HIS A 1 116 ? 3.504 -6.373 -1.340 1.00 94.25 116 HIS A O 1
ATOM 932 N N . ILE A 1 117 ? 4.229 -4.552 -2.408 1.00 93.69 117 ILE A N 1
ATOM 933 C CA . ILE A 1 117 ? 4.335 -3.729 -1.200 1.00 93.69 117 ILE A CA 1
ATOM 934 C C . ILE A 1 117 ? 2.952 -3.171 -0.8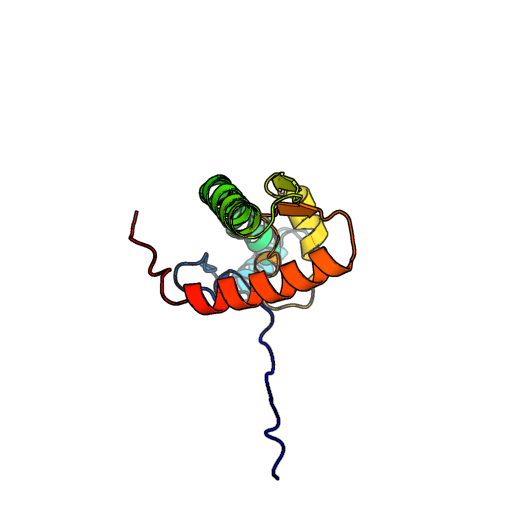50 1.00 93.69 117 ILE A C 1
ATOM 936 O O . ILE A 1 117 ? 2.559 -2.113 -1.319 1.00 93.69 117 ILE A O 1
ATOM 940 N N . LEU A 1 118 ? 2.192 -3.853 0.004 1.00 91.44 118 LEU A N 1
ATOM 941 C CA . LEU A 1 118 ? 0.791 -3.477 0.281 1.00 91.44 118 LEU A CA 1
ATOM 942 C C . LEU A 1 118 ? 0.597 -2.461 1.410 1.00 91.44 118 LEU A C 1
ATOM 944 O O . LEU A 1 118 ? -0.462 -1.863 1.543 1.00 91.44 118 LEU A O 1
ATOM 948 N N . ASP A 1 119 ? 1.607 -2.260 2.245 1.00 93.44 119 ASP A N 1
ATOM 949 C CA . ASP A 1 119 ? 1.521 -1.450 3.461 1.00 93.44 119 ASP A CA 1
ATOM 950 C C . ASP A 1 119 ? 2.087 -0.033 3.259 1.00 93.44 119 ASP A C 1
ATOM 952 O O . ASP A 1 119 ? 2.730 0.523 4.159 1.00 93.44 119 ASP A O 1
ATOM 956 N N . LEU A 1 120 ? 1.914 0.539 2.060 1.00 95.44 120 LEU A N 1
ATOM 957 C CA . LEU A 1 120 ? 2.286 1.930 1.765 1.00 95.44 120 LEU A CA 1
ATOM 958 C C . LEU A 1 120 ? 1.506 2.900 2.652 1.00 95.44 120 LEU A C 1
ATOM 960 O O . LEU A 1 120 ? 2.109 3.745 3.313 1.00 95.44 120 LEU A O 1
ATOM 964 N N . VAL A 1 121 ? 0.187 2.710 2.707 1.00 95.62 121 VAL A N 1
ATOM 965 C CA . VAL A 1 121 ? -0.720 3.360 3.651 1.00 95.62 121 VAL A CA 1
ATOM 966 C C . VAL A 1 121 ? -0.978 2.391 4.799 1.00 95.62 121 VAL A C 1
ATOM 968 O O . VAL A 1 121 ? -1.209 1.201 4.581 1.00 95.62 121 VAL A O 1
ATOM 971 N N . ARG A 1 122 ? -0.879 2.871 6.039 1.00 95.56 122 ARG A N 1
ATOM 972 C CA . ARG A 1 122 ? -0.979 2.017 7.227 1.00 95.56 122 ARG A CA 1
ATOM 973 C C . ARG A 1 122 ? -1.474 2.788 8.440 1.00 95.56 122 ARG A C 1
ATOM 975 O O . ARG A 1 122 ? -1.212 3.981 8.575 1.00 95.56 122 ARG A O 1
ATOM 982 N N . ALA A 1 123 ? -2.138 2.074 9.334 1.00 96.62 123 ALA A N 1
ATOM 983 C CA . ALA A 1 123 ? -2.599 2.567 10.622 1.00 96.62 123 ALA A CA 1
ATOM 984 C C . ALA A 1 123 ? -2.336 1.505 11.690 1.00 96.62 123 ALA A C 1
ATOM 986 O O . ALA A 1 123 ? -2.236 0.315 11.380 1.00 96.62 123 ALA A O 1
ATOM 987 N N . SER A 1 124 ? -2.258 1.945 12.938 1.00 96.69 124 SER A N 1
ATOM 988 C CA . SER A 1 124 ? -2.237 1.074 14.107 1.00 96.69 124 SER A CA 1
ATOM 989 C C . SER A 1 124 ? -3.510 1.293 14.907 1.00 96.69 124 SER A C 1
ATOM 991 O O . SER A 1 124 ? -3.924 2.433 15.114 1.00 96.69 124 SER A O 1
ATOM 993 N N . VAL A 1 125 ? -4.114 0.204 15.372 1.00 96.94 125 VAL A N 1
ATOM 994 C CA . VAL A 1 125 ? -5.282 0.244 16.252 1.00 96.94 125 VAL A CA 1
ATOM 995 C C . VAL A 1 125 ? -4.938 -0.522 17.521 1.00 96.94 125 VAL A C 1
ATOM 997 O O . VAL A 1 125 ? -4.602 -1.706 17.463 1.00 96.94 125 VAL A O 1
ATOM 1000 N N . THR A 1 126 ? -4.986 0.167 18.654 1.00 97.12 126 THR A N 1
ATOM 1001 C CA . THR A 1 126 ? -4.556 -0.350 19.954 1.00 97.12 126 THR A CA 1
ATOM 1002 C C . THR A 1 126 ? -5.761 -0.577 20.853 1.00 97.12 126 THR A C 1
ATOM 1004 O O . THR A 1 126 ? -6.622 0.295 20.991 1.00 97.12 126 THR A O 1
ATOM 1007 N N . PHE A 1 127 ? -5.784 -1.744 21.496 1.00 96.50 127 PHE A N 1
ATOM 1008 C CA . PHE A 1 127 ? -6.829 -2.184 22.417 1.00 96.50 127 PHE A CA 1
ATOM 1009 C C . PHE A 1 127 ? -6.226 -2.466 23.791 1.00 96.50 127 PHE A C 1
ATOM 1011 O O . PHE A 1 127 ? -5.069 -2.873 23.894 1.00 96.50 127 PHE A O 1
ATOM 1018 N N . GLN A 1 128 ? -7.016 -2.284 24.849 1.00 93.75 128 GLN A N 1
ATOM 1019 C CA . GLN A 1 128 ? -6.551 -2.487 26.227 1.00 93.75 128 GLN A CA 1
ATOM 1020 C C . GLN A 1 128 ? -6.286 -3.958 26.565 1.00 93.75 128 GLN A C 1
ATOM 1022 O O . GLN A 1 128 ? -5.462 -4.258 27.425 1.00 93.75 128 GLN A O 1
ATOM 1027 N N . ASN A 1 129 ? -6.999 -4.884 25.922 1.00 95.25 129 ASN A N 1
ATOM 1028 C CA . ASN A 1 129 ? -6.887 -6.310 26.198 1.00 95.25 129 ASN A CA 1
ATOM 1029 C C . ASN A 1 129 ? -7.064 -7.155 24.925 1.00 95.25 129 ASN A C 1
ATOM 1031 O O . ASN A 1 129 ? -7.598 -6.712 23.906 1.00 95.25 129 ASN A O 1
ATOM 1035 N N . VAL A 1 130 ? -6.614 -8.409 25.007 1.00 96.50 130 VAL A N 1
ATOM 1036 C CA . VAL A 1 130 ? -6.620 -9.364 23.886 1.00 96.50 130 VAL A CA 1
ATOM 1037 C C . VAL A 1 130 ? -8.040 -9.713 23.427 1.00 96.50 130 VAL A C 1
ATOM 1039 O O . VAL A 1 130 ? -8.258 -9.963 22.242 1.00 96.50 130 VAL A O 1
ATOM 1042 N N . LYS A 1 131 ? -9.016 -9.715 24.343 1.00 95.56 131 LYS A N 1
ATOM 1043 C CA . LYS A 1 131 ? -10.414 -10.024 24.022 1.00 95.56 131 LYS A CA 1
ATOM 1044 C C . LYS A 1 131 ? -11.000 -8.966 23.084 1.00 95.56 131 LYS A C 1
ATOM 1046 O O . LYS A 1 131 ? -11.599 -9.324 22.072 1.00 95.56 131 LYS A O 1
ATOM 1051 N N . ASP A 1 132 ? -10.768 -7.691 23.374 1.00 94.81 132 ASP A N 1
ATOM 1052 C CA . ASP A 1 132 ? -11.233 -6.580 22.542 1.00 94.81 132 ASP A CA 1
ATOM 1053 C C . ASP A 1 132 ? -10.520 -6.556 21.190 1.00 94.81 132 ASP A C 1
ATOM 1055 O O . ASP A 1 132 ? -11.177 -6.402 20.163 1.00 94.81 132 ASP A O 1
ATOM 1059 N N . TYR A 1 133 ? -9.210 -6.823 21.167 1.00 95.88 133 TYR A N 1
ATOM 1060 C CA . TYR A 1 133 ? -8.463 -7.008 19.920 1.00 95.88 133 TYR A CA 1
ATOM 1061 C C . TYR A 1 133 ? -9.077 -8.108 19.042 1.00 95.88 133 TYR A C 1
ATOM 1063 O O . TYR A 1 133 ? -9.301 -7.907 17.848 1.00 95.88 133 TYR A O 1
ATOM 1071 N N . TRP A 1 134 ? -9.393 -9.270 19.620 1.00 96.81 134 TRP A N 1
ATOM 1072 C CA . TRP A 1 134 ? -9.977 -10.370 18.857 1.00 96.81 134 TRP A CA 1
ATOM 1073 C C . TRP A 1 134 ? -11.362 -10.014 18.307 1.00 96.81 134 TRP A C 1
ATOM 1075 O O . TRP A 1 134 ? -11.644 -10.255 17.131 1.00 96.81 134 TRP A O 1
ATOM 1085 N N . ASN A 1 135 ? -12.204 -9.379 19.127 1.00 95.88 135 ASN A N 1
ATOM 1086 C CA . ASN A 1 135 ? -13.509 -8.879 18.695 1.00 95.88 135 ASN A CA 1
ATOM 1087 C C . ASN A 1 135 ? -13.372 -7.861 17.555 1.00 95.88 135 ASN A C 1
ATOM 1089 O O . ASN A 1 135 ? -14.133 -7.914 16.591 1.00 95.88 135 ASN A O 1
ATOM 1093 N N . ALA A 1 136 ? -12.373 -6.982 17.628 1.00 95.88 136 ALA A N 1
ATOM 1094 C CA . ALA A 1 136 ? -12.073 -5.999 16.600 1.00 95.88 136 ALA A CA 1
ATOM 1095 C C . ALA A 1 136 ? -11.624 -6.624 15.276 1.00 95.88 136 ALA A C 1
ATOM 1097 O O . ALA A 1 136 ? -12.059 -6.172 14.220 1.00 95.88 136 ALA A O 1
ATOM 1098 N N . VAL A 1 137 ? -10.833 -7.700 15.304 1.00 95.69 137 VAL A N 1
ATOM 1099 C CA . VAL A 1 137 ? -10.473 -8.445 14.085 1.00 95.69 137 VAL A CA 1
ATOM 1100 C C . VAL A 1 137 ? -11.720 -9.046 13.429 1.00 95.69 137 VAL A C 1
ATOM 1102 O O . VAL A 1 137 ? -11.903 -8.906 12.219 1.00 95.69 137 VAL A O 1
ATOM 1105 N N . GLN A 1 138 ? -12.604 -9.677 14.211 1.00 96.31 138 GLN A N 1
ATOM 1106 C CA . GLN A 1 138 ? -13.853 -10.252 13.690 1.00 96.31 138 GLN A CA 1
ATOM 1107 C C . GLN A 1 138 ? -14.777 -9.169 13.118 1.00 96.31 138 GLN A C 1
ATOM 1109 O O . GLN A 1 138 ? -15.307 -9.321 12.014 1.00 96.31 138 GLN A O 1
ATOM 1114 N N . PHE A 1 139 ? -14.922 -8.056 13.843 1.00 95.75 139 PHE A N 1
ATOM 1115 C CA . PHE A 1 139 ? -15.642 -6.874 13.381 1.00 95.75 139 PHE A CA 1
ATOM 1116 C C . PHE A 1 139 ? -15.081 -6.369 12.053 1.00 95.75 139 PHE A C 1
ATOM 1118 O O . PHE A 1 139 ? -15.844 -6.189 11.111 1.00 95.75 139 PHE A O 1
ATOM 1125 N N . PHE A 1 140 ? -13.764 -6.187 11.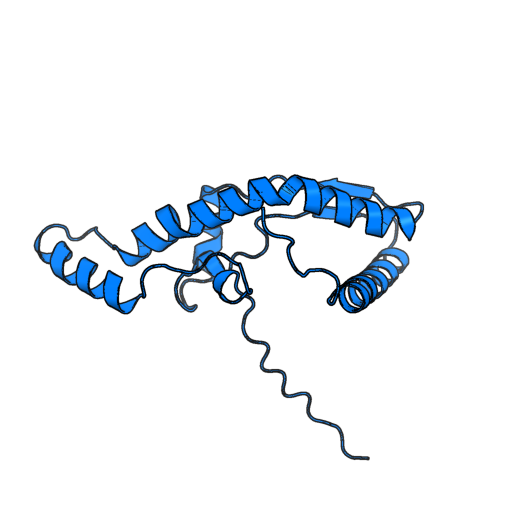946 1.00 94.44 140 PHE A N 1
ATOM 1126 C CA . PHE A 1 140 ? -13.147 -5.589 10.767 1.00 94.44 140 PHE A CA 1
ATOM 1127 C C . PHE A 1 140 ? -13.266 -6.484 9.529 1.00 94.44 140 PHE A C 1
ATOM 1129 O O . PHE A 1 140 ? -13.550 -5.996 8.437 1.00 94.44 140 PHE A O 1
ATOM 1136 N N . ILE A 1 141 ? -13.143 -7.806 9.698 1.00 93.12 141 ILE A N 1
ATOM 1137 C CA . ILE A 1 141 ? -13.405 -8.769 8.620 1.00 93.12 141 ILE A CA 1
ATOM 1138 C C . ILE A 1 141 ? -14.840 -8.615 8.107 1.00 93.12 141 ILE A C 1
ATOM 1140 O O . ILE A 1 141 ? -15.043 -8.520 6.894 1.00 93.12 141 ILE A O 1
ATOM 1144 N N . LYS A 1 142 ? -15.824 -8.559 9.013 1.00 93.19 142 LYS A N 1
ATOM 1145 C CA . LYS A 1 142 ? -17.232 -8.372 8.647 1.00 93.19 142 LYS A CA 1
ATOM 1146 C C . LYS A 1 142 ? -17.468 -7.006 7.996 1.00 93.19 142 LYS A C 1
ATOM 1148 O O . LYS A 1 142 ? -18.084 -6.935 6.941 1.00 93.19 142 LYS A O 1
ATOM 1153 N N . TYR A 1 143 ? -16.907 -5.942 8.565 1.00 91.38 143 TYR A N 1
ATOM 1154 C CA . TYR A 1 143 ? -16.991 -4.582 8.041 1.00 91.38 143 TYR A CA 1
ATOM 1155 C C . TYR A 1 143 ? -16.481 -4.498 6.597 1.00 91.38 143 TYR A C 1
ATOM 1157 O O . TYR A 1 143 ? -17.146 -3.920 5.741 1.00 91.38 143 TYR A O 1
ATOM 1165 N N . ILE A 1 144 ? -15.335 -5.117 6.292 1.00 87.88 144 ILE A N 1
ATOM 1166 C CA . ILE A 1 144 ? -14.812 -5.175 4.921 1.00 87.88 144 ILE A CA 1
ATOM 1167 C C . ILE A 1 144 ? -15.762 -5.964 4.014 1.00 87.88 144 ILE A C 1
ATOM 1169 O O . ILE A 1 144 ? -16.048 -5.520 2.906 1.00 87.88 144 ILE A O 1
ATOM 1173 N N . GLN A 1 145 ? -16.254 -7.126 4.458 1.00 89.12 145 GLN A N 1
ATOM 1174 C CA . GLN A 1 145 ? -17.170 -7.956 3.666 1.00 89.12 145 GLN A CA 1
ATOM 1175 C C . GLN A 1 145 ? -18.462 -7.212 3.310 1.00 89.12 145 GLN A C 1
ATOM 1177 O O . GLN A 1 145 ? -18.867 -7.240 2.150 1.00 89.12 145 GLN A O 1
ATOM 1182 N N . ASP A 1 146 ? -19.044 -6.492 4.268 1.00 87.44 146 ASP A N 1
ATOM 1183 C CA . ASP A 1 146 ? -20.287 -5.738 4.089 1.00 87.44 146 ASP A CA 1
ATOM 1184 C C . ASP A 1 146 ? -20.097 -4.501 3.185 1.00 87.44 146 ASP A C 1
ATOM 1186 O O . ASP A 1 146 ? -21.035 -4.058 2.520 1.00 87.44 146 ASP A O 1
ATOM 1190 N N . ASN A 1 147 ? -18.880 -3.948 3.114 1.00 80.06 147 ASN A N 1
ATOM 1191 C CA . ASN A 1 147 ? -18.574 -2.751 2.321 1.00 80.06 147 ASN A CA 1
A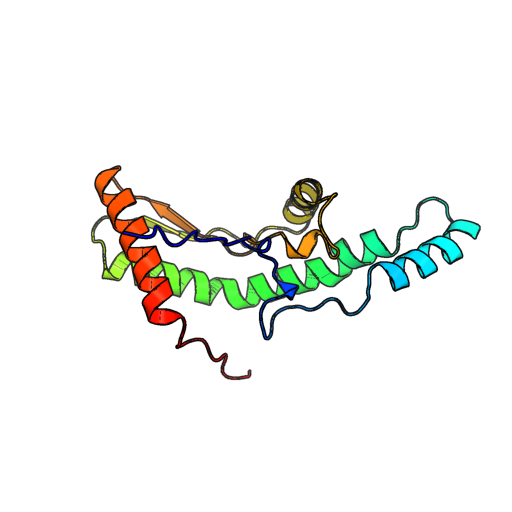TOM 1192 C C . ASN A 1 147 ? -17.882 -3.030 0.972 1.00 80.06 147 ASN A C 1
ATOM 1194 O O . ASN A 1 147 ? -17.675 -2.092 0.201 1.00 80.06 147 ASN A O 1
ATOM 1198 N N . LYS A 1 148 ? -17.609 -4.296 0.614 1.00 64.94 148 LYS A N 1
ATOM 1199 C CA . LYS A 1 148 ? -17.018 -4.684 -0.689 1.00 64.94 148 LYS A CA 1
ATOM 1200 C C . LYS A 1 148 ? -17.799 -4.200 -1.919 1.00 64.94 148 LYS A C 1
ATOM 1202 O O . LYS A 1 148 ? -17.223 -4.107 -2.995 1.00 64.94 148 LYS A O 1
ATOM 1207 N N . HIS A 1 149 ? -19.086 -3.881 -1.776 1.00 49.06 149 HIS A N 1
ATOM 1208 C CA . HIS A 1 149 ? -19.953 -3.441 -2.876 1.00 49.06 149 HIS A CA 1
ATOM 1209 C C . HIS A 1 149 ? -20.077 -1.915 -3.028 1.00 49.06 149 HIS A C 1
ATOM 1211 O O . HIS A 1 149 ? -20.748 -1.460 -3.948 1.00 49.06 149 HIS A O 1
ATOM 1217 N N . LYS A 1 150 ? -19.459 -1.113 -2.147 1.00 51.44 150 LYS A N 1
ATOM 1218 C CA . LYS A 1 150 ? -19.589 0.360 -2.167 1.00 51.44 150 LYS A CA 1
ATOM 1219 C C . LYS A 1 150 ? -18.427 1.091 -2.848 1.00 51.44 150 LYS A C 1
ATOM 1221 O O . LYS A 1 150 ? -18.526 2.292 -3.070 1.00 51.44 150 LYS A O 1
ATOM 1226 N N . GLN A 1 151 ? -17.348 0.389 -3.193 1.00 49.09 151 GLN A N 1
ATOM 1227 C CA . GLN A 1 151 ? -16.174 0.956 -3.866 1.00 49.09 151 GLN A CA 1
ATOM 1228 C C . GLN A 1 151 ? -16.259 0.791 -5.391 1.00 49.09 151 GLN A C 1
ATOM 1230 O O . GLN A 1 151 ? -15.393 0.197 -6.020 1.00 49.09 151 GLN A O 1
ATOM 1235 N N . SER A 1 152 ? -17.307 1.325 -6.014 1.00 40.22 152 SER A N 1
ATOM 1236 C CA . SER A 1 152 ? -17.163 1.850 -7.374 1.00 40.22 152 SER A CA 1
ATOM 1237 C C . SER A 1 152 ? -16.571 3.245 -7.210 1.00 40.22 152 SER A C 1
ATOM 1239 O O . SER A 1 152 ? -17.279 4.161 -6.786 1.00 40.22 152 SER A O 1
ATOM 1241 N N . ILE A 1 153 ? -15.258 3.368 -7.425 1.00 44.16 153 ILE A N 1
ATOM 1242 C CA . ILE A 1 153 ? -14.540 4.646 -7.413 1.00 44.16 153 ILE A CA 1
ATOM 1243 C C . ILE A 1 153 ? -15.307 5.587 -8.346 1.00 44.16 153 ILE A C 1
ATOM 1245 O O . ILE A 1 153 ? -15.401 5.329 -9.543 1.00 44.16 153 ILE A O 1
ATOM 1249 N N . LYS A 1 154 ? -15.929 6.628 -7.785 1.00 35.34 154 LYS A N 1
ATOM 1250 C CA . LYS A 1 154 ? -16.436 7.733 -8.594 1.00 35.34 154 LYS A CA 1
ATOM 1251 C C . LYS A 1 154 ? -15.203 8.445 -9.130 1.00 35.34 154 LYS A C 1
ATOM 1253 O O . LYS A 1 154 ? -14.368 8.872 -8.336 1.00 35.34 154 LYS A O 1
ATOM 1258 N N . GLU A 1 155 ? -15.085 8.447 -10.450 1.00 32.47 155 GLU A N 1
ATOM 1259 C CA . GLU A 1 155 ? -14.035 9.103 -11.224 1.00 32.47 155 GLU A CA 1
ATOM 1260 C C . GLU A 1 155 ? -13.768 10.514 -10.671 1.00 32.47 155 GLU A C 1
ATOM 1262 O O . GLU A 1 155 ? -14.710 11.260 -10.387 1.00 32.47 155 GLU A O 1
ATOM 1267 N N . ILE A 1 156 ? -12.484 10.819 -10.450 1.00 33.88 156 ILE A N 1
ATOM 1268 C CA . ILE A 1 156 ? -11.980 12.186 -10.254 1.00 33.88 156 ILE A CA 1
ATOM 1269 C C . ILE A 1 156 ? -11.852 12.822 -11.633 1.00 33.88 156 ILE A C 1
ATOM 1271 O O . ILE A 1 156 ? -11.310 12.128 -12.524 1.00 33.88 156 ILE A O 1
#

Foldseek 3Di:
DDDPPPPPPPDQQFQQPDVVGQHDPDAPVVQVVVVVVCCVPPVPDGSLVCCLLPPRVVVVLVVCVVCQVVVQVVVVCLDVVPDPAKDKAWDAQDDSVNLVVVLVVQPVPGPPSSRSVPVRGDMDMDDPDPVVVVVVVVSVVVVCVVCVPVPPPDDD

Secondary structure (DSSP, 8-state):
----------PPP-STTSTTSPPPSS-HHHHHHHHHHHTTT-TT--HHHHIIIIIIHHHHHHHHHHHHHHHHHHHHHHHHHH-SSEEEEEPPPPPHHHHHHHHGGGTTSSSSGGGG---SS-EEEEESSHHHHHHHHHHHHHHHHHHTTS------

Sequence (156 aa):
KKKKKINACREDPRQDTIPGGIQSTFSYKELSKLTAISQSLDNEFSAEFLYDYRTYLSQAILTAHFLNQTFQNDVSNAFHSAFTNVSCQAGPVKTMERCAIKGFDYRNREFPTSAHILDLVRASVTFQNVKDYWNAVQFFIKYIQDNKHKQSIKEI

Radius of gyration: 19.73 Å; chains: 1; bounding box: 49×47×52 Å

pLDDT: mean 85.53, std 17.38, range [32.47, 97.44]